Protein AF-A0A7Z9LHA3-F1 (afdb_monomer_lite)

Secondary structure (DSSP, 8-state):
-EEEEEEEESHHHHHH--EEEEE--SSEEEEEEEEEEEEEEEEEEEETTTEEEEEEEEEEEEEEEEEEEEESSSSEEEEEEEEEEEEEEEEEEETTEEEEEEEEEEEEEEEEEEEEE-TTSEEEEEEEEEEEEEEEEEEEEEEEES---HHHHHHHHHHHHT-----EEEEEEEEEE-

Foldseek 3Di:
DWKWWKDAFWVQCPFFRWIWDWDDDPFKIKIKTWGKGKDKDWDWDQDPVPGIDIDMWMKIKIKIKTKMWGDDPDWKTKIKIWMKMKIWGAQDDDPRWTKTKIKIWIKIKIAIWTKDADPQFKIKIWGQKIWIDTPDMDMDIGTDDDDDDPVVVVVSVVVRVPDDTIMGGTMMIIIGHD

Radius of gyration: 19.77 Å; chains: 1; bounding box: 50×30×54 Å

Sequence (178 aa):
MRLGMKTGTHLMYSTSTPFVLEIPGEVLTFGLTYGSGKYSYSYTDYNSSTGYSTKTQSINFSTTEVTGRFYIGNSFNIPFGYANYNISYPDWVYSGVTYDIDYSITQLNYGIGNEWTYDWGGFFGIDWYQGGSIQSDKATVKLKSGTETSTTLAKATETPADIKAFAGILLITFGFGF

Structure (mmCIF, N/CA/C/O backbone):
data_AF-A0A7Z9LHA3-F1
#
_entry.id   AF-A0A7Z9LHA3-F1
#
loop_
_atom_site.group_PDB
_atom_site.id
_atom_site.type_symbol
_atom_site.label_atom_id
_atom_site.label_alt_id
_atom_site.label_comp_id
_atom_site.label_asym_id
_atom_site.label_entity_id
_atom_site.label_seq_id
_atom_site.pdbx_PDB_ins_code
_atom_site.Cartn_x
_atom_site.Cartn_y
_atom_site.Cartn_z
_atom_site.occupancy
_atom_site.B_iso_or_equiv
_atom_site.auth_seq_id
_atom_site.auth_comp_id
_atom_site.auth_asym_id
_atom_site.auth_atom_id
_atom_site.pdbx_PDB_model_num
ATOM 1 N N . MET A 1 1 ? 21.821 4.705 -10.069 1.00 90.12 1 MET A N 1
ATOM 2 C CA . MET A 1 1 ? 20.695 4.433 -9.131 1.00 90.12 1 MET A CA 1
ATOM 3 C C . MET A 1 1 ? 19.576 5.421 -9.432 1.00 90.12 1 MET A C 1
ATOM 5 O O . MET A 1 1 ? 19.883 6.481 -9.952 1.00 90.12 1 MET A O 1
ATOM 9 N N . ARG A 1 2 ? 18.306 5.115 -9.160 1.00 94.50 2 ARG A N 1
ATOM 10 C CA . ARG A 1 2 ? 17.166 6.013 -9.410 1.00 94.50 2 ARG A CA 1
ATOM 11 C C . ARG A 1 2 ? 16.349 6.231 -8.147 1.00 94.50 2 ARG A C 1
ATOM 13 O O . ARG A 1 2 ? 16.156 5.295 -7.378 1.00 94.50 2 ARG A O 1
ATOM 20 N N . LEU A 1 3 ? 15.870 7.454 -7.952 1.00 96.50 3 LEU A N 1
ATOM 21 C CA . LEU A 1 3 ? 14.962 7.819 -6.872 1.00 96.50 3 LEU A CA 1
ATOM 22 C C . LEU A 1 3 ? 13.726 8.500 -7.452 1.00 96.50 3 LEU A C 1
ATOM 24 O O . LEU A 1 3 ? 13.852 9.414 -8.265 1.00 96.50 3 LEU A O 1
ATOM 28 N N . GLY A 1 4 ? 12.544 8.093 -7.011 1.00 96.31 4 GLY A N 1
ATOM 29 C CA . GLY A 1 4 ? 11.283 8.659 -7.465 1.00 96.31 4 GLY A CA 1
ATOM 30 C C . GLY A 1 4 ? 10.177 8.582 -6.427 1.00 96.31 4 GLY A C 1
ATOM 31 O O . GLY A 1 4 ? 10.391 8.214 -5.272 1.00 96.31 4 GLY A O 1
ATOM 32 N N . MET A 1 5 ? 8.978 8.940 -6.864 1.00 96.62 5 MET A N 1
ATOM 33 C CA . MET A 1 5 ? 7.742 8.823 -6.098 1.00 96.62 5 MET A CA 1
ATOM 34 C C . MET A 1 5 ? 6.694 8.109 -6.940 1.00 96.62 5 MET A C 1
ATOM 36 O O . MET A 1 5 ? 6.589 8.375 -8.139 1.00 96.62 5 MET A O 1
ATOM 40 N N . LYS A 1 6 ? 5.916 7.230 -6.305 1.00 95.75 6 LYS A N 1
ATOM 41 C CA . LYS A 1 6 ? 4.816 6.485 -6.925 1.00 95.75 6 LYS A CA 1
ATOM 42 C C . LYS A 1 6 ? 3.474 6.951 -6.363 1.00 95.75 6 LYS A C 1
ATOM 44 O O . LYS A 1 6 ? 3.338 7.187 -5.166 1.00 95.75 6 LYS A O 1
ATOM 49 N N . THR A 1 7 ? 2.471 7.093 -7.220 1.00 95.75 7 THR A N 1
ATOM 50 C CA . THR A 1 7 ? 1.085 7.431 -6.849 1.00 95.75 7 THR A CA 1
ATOM 51 C C . THR A 1 7 ? 0.118 6.908 -7.913 1.00 95.75 7 THR A C 1
ATOM 53 O O . THR A 1 7 ? 0.562 6.435 -8.951 1.00 95.75 7 THR A O 1
ATOM 56 N N . GLY A 1 8 ? -1.193 6.956 -7.693 1.00 93.50 8 GLY A N 1
ATOM 57 C CA . GLY A 1 8 ? -2.184 6.544 -8.695 1.00 93.50 8 GLY A CA 1
ATOM 58 C C . GLY A 1 8 ? -3.462 5.987 -8.090 1.00 93.50 8 GLY A C 1
ATOM 59 O O . GLY A 1 8 ? -3.667 6.074 -6.882 1.00 93.50 8 GLY A O 1
ATOM 60 N N . THR A 1 9 ? -4.325 5.382 -8.907 1.00 95.44 9 THR A N 1
ATOM 61 C CA . THR A 1 9 ? -5.580 4.772 -8.433 1.00 95.44 9 THR A CA 1
ATOM 62 C C . THR A 1 9 ? -5.322 3.371 -7.881 1.00 95.44 9 THR A C 1
ATOM 64 O O . THR A 1 9 ? -5.711 2.373 -8.472 1.00 95.44 9 THR A O 1
ATOM 67 N N . HIS A 1 10 ? -4.647 3.304 -6.736 1.00 95.31 10 HIS A N 1
ATOM 68 C CA . HIS A 1 10 ? -4.379 2.094 -5.957 1.00 95.31 10 HIS A CA 1
ATOM 69 C C . HIS A 1 10 ? -4.314 2.502 -4.483 1.00 95.31 10 HIS A C 1
ATOM 71 O O . HIS A 1 10 ? -3.396 3.238 -4.128 1.00 95.31 10 HIS A O 1
ATOM 77 N N . LEU A 1 11 ? -5.235 2.036 -3.626 1.00 94.69 11 LEU A N 1
ATOM 78 C CA . LEU A 1 11 ? -5.446 2.598 -2.275 1.00 94.69 11 LEU A CA 1
ATOM 79 C C . LEU A 1 11 ? -4.140 2.816 -1.493 1.00 94.69 11 LEU A C 1
ATOM 81 O O . LEU A 1 11 ? -3.872 3.915 -1.009 1.00 94.69 11 LEU A O 1
ATOM 85 N N . MET A 1 12 ? -3.294 1.786 -1.429 1.00 96.50 12 MET A N 1
ATOM 86 C CA . MET A 1 12 ? -2.040 1.870 -0.679 1.00 96.50 12 MET A CA 1
ATOM 87 C C . MET A 1 12 ? -1.107 2.954 -1.224 1.00 96.50 12 MET A C 1
ATOM 89 O O . MET A 1 12 ? -0.574 3.742 -0.451 1.00 96.50 12 MET A O 1
ATOM 93 N N . TYR A 1 13 ? -0.960 3.062 -2.545 1.00 96.12 13 TYR A N 1
ATOM 94 C CA . TYR A 1 13 ? -0.054 4.034 -3.151 1.00 96.12 13 TYR A CA 1
ATOM 95 C C . TYR A 1 13 ? -0.662 5.431 -3.246 1.00 96.12 13 TYR A C 1
ATOM 97 O O . TYR A 1 13 ? 0.077 6.403 -3.139 1.00 96.12 13 TYR A O 1
ATOM 105 N N . SER A 1 14 ? -1.985 5.558 -3.403 1.00 95.56 14 SER A N 1
ATOM 106 C CA . SER A 1 14 ? -2.661 6.859 -3.367 1.00 95.56 14 SER A CA 1
ATOM 107 C C . SER A 1 14 ? -2.528 7.514 -2.004 1.00 95.56 14 SER A C 1
ATOM 109 O O . SER A 1 14 ? -2.390 8.730 -1.917 1.00 95.56 14 SER A O 1
ATOM 111 N N . THR A 1 15 ? -2.588 6.715 -0.936 1.00 95.69 15 THR A N 1
ATOM 112 C CA . THR A 1 15 ? -2.576 7.242 0.426 1.00 95.69 15 THR A CA 1
ATOM 113 C C . THR A 1 15 ? -1.163 7.377 0.966 1.00 95.69 15 THR A C 1
ATOM 115 O O . THR A 1 15 ? -0.872 8.384 1.602 1.00 95.69 15 THR A O 1
ATOM 118 N N . SER A 1 16 ? -0.277 6.404 0.722 1.00 95.94 16 SER A N 1
ATOM 119 C CA . SER A 1 16 ? 1.098 6.457 1.229 1.00 95.94 16 SER A CA 1
ATOM 120 C C . SER A 1 16 ? 2.075 7.201 0.317 1.00 95.94 16 SER A C 1
ATOM 122 O O . SER A 1 16 ? 3.199 7.432 0.753 1.00 95.94 16 SER A O 1
ATOM 124 N N . THR A 1 17 ? 1.692 7.489 -0.938 1.00 94.44 17 THR A N 1
ATOM 125 C CA . THR A 1 17 ? 2.506 8.157 -1.980 1.00 94.44 17 THR A CA 1
ATOM 126 C C . THR A 1 17 ? 3.997 7.814 -1.883 1.00 94.44 17 THR A C 1
ATOM 128 O O . THR A 1 17 ? 4.813 8.693 -1.585 1.00 94.44 17 THR A O 1
ATOM 131 N N . PRO A 1 18 ? 4.354 6.521 -1.981 1.00 96.75 18 PRO A N 1
ATOM 132 C CA . PRO A 1 18 ? 5.638 6.049 -1.489 1.00 96.75 18 PRO A CA 1
ATOM 133 C C . PRO A 1 18 ? 6.810 6.531 -2.345 1.00 96.75 18 PRO A C 1
ATOM 135 O O . PRO A 1 18 ? 6.689 6.742 -3.555 1.00 96.75 18 PRO A O 1
ATOM 138 N N . PHE A 1 19 ? 7.970 6.641 -1.705 1.00 97.38 19 PHE A N 1
ATOM 139 C CA . PHE A 1 19 ? 9.244 6.805 -2.389 1.00 97.38 19 PHE A CA 1
ATOM 140 C C . PHE A 1 19 ? 9.651 5.497 -3.051 1.00 97.38 19 PHE A C 1
ATOM 142 O O . PHE A 1 19 ? 9.380 4.413 -2.535 1.00 97.38 19 PHE A O 1
ATOM 149 N N . VAL A 1 20 ? 10.341 5.621 -4.175 1.00 96.44 20 VAL A N 1
ATOM 150 C CA . VAL A 1 20 ? 10.845 4.514 -4.977 1.00 96.44 20 VAL A CA 1
ATOM 151 C C . VAL A 1 20 ? 12.350 4.663 -5.100 1.00 96.44 20 VAL A C 1
ATOM 153 O O . VAL A 1 20 ? 12.832 5.710 -5.525 1.00 96.44 20 VAL A O 1
ATOM 156 N N . LEU A 1 21 ? 13.083 3.619 -4.741 1.00 96.56 21 LEU A N 1
ATOM 157 C CA . LEU A 1 21 ? 14.515 3.487 -4.966 1.00 96.56 21 LEU A CA 1
ATOM 158 C C . LEU A 1 21 ? 14.738 2.326 -5.927 1.00 96.56 21 LEU A C 1
ATOM 160 O O . LEU A 1 21 ? 14.415 1.196 -5.586 1.00 96.56 21 LEU A O 1
ATOM 164 N N . GLU A 1 22 ? 15.316 2.581 -7.093 1.00 95.00 22 GLU A N 1
ATOM 165 C CA . GLU A 1 22 ? 15.472 1.578 -8.146 1.00 95.00 22 GLU A CA 1
ATOM 166 C C . GLU A 1 22 ? 16.916 1.483 -8.648 1.00 95.00 22 GLU A C 1
ATOM 168 O O . GLU A 1 22 ? 17.656 2.467 -8.757 1.00 95.00 22 GLU A O 1
ATOM 173 N N . ILE A 1 23 ? 17.323 0.267 -8.990 1.00 94.69 23 ILE A N 1
ATOM 174 C CA . ILE A 1 23 ? 18.556 -0.045 -9.700 1.00 94.69 23 ILE A CA 1
ATOM 175 C C . ILE A 1 23 ? 18.135 -0.480 -11.104 1.00 94.69 23 ILE A C 1
ATOM 177 O O . ILE A 1 23 ? 17.644 -1.601 -11.269 1.00 94.69 23 ILE A O 1
ATOM 181 N N . PRO A 1 24 ? 18.269 0.408 -12.103 1.00 91.88 24 PRO A N 1
ATOM 182 C CA . PRO A 1 24 ? 17.857 0.086 -13.455 1.00 91.88 24 PRO A CA 1
ATOM 183 C C . PRO A 1 24 ? 18.826 -0.898 -14.106 1.00 91.88 24 PRO A C 1
ATOM 185 O O . PRO A 1 24 ? 20.043 -0.785 -13.944 1.00 91.88 24 PRO A O 1
ATOM 188 N N . GLY A 1 25 ? 18.276 -1.821 -14.883 1.00 88.75 25 GLY A N 1
ATOM 189 C CA . GLY A 1 25 ? 19.014 -2.686 -15.795 1.00 88.75 25 GLY A CA 1
ATOM 190 C C . GLY A 1 25 ? 18.391 -2.644 -17.187 1.00 88.75 25 GLY A C 1
ATOM 191 O O . GLY A 1 25 ? 17.305 -2.105 -17.373 1.00 88.75 25 GLY A O 1
ATOM 192 N N . GLU A 1 26 ? 19.079 -3.216 -18.173 1.00 85.38 26 GLU A N 1
ATOM 193 C CA . GLU A 1 26 ? 18.619 -3.211 -19.570 1.00 85.38 26 GLU A CA 1
ATOM 194 C C . GLU A 1 26 ? 17.316 -4.005 -19.762 1.00 85.38 26 GLU A C 1
ATOM 196 O O . GLU A 1 26 ? 16.411 -3.572 -20.466 1.00 85.38 26 GLU A O 1
ATOM 201 N N . VAL A 1 27 ? 17.212 -5.160 -19.101 1.00 92.69 27 VAL A N 1
ATOM 202 C CA . VAL A 1 27 ? 16.062 -6.077 -19.210 1.00 92.69 27 VAL A CA 1
ATOM 203 C C . VAL A 1 27 ? 15.220 -6.093 -17.936 1.00 92.69 27 VAL A C 1
ATOM 205 O O . VAL A 1 27 ? 14.041 -6.448 -17.956 1.00 92.69 27 VAL A O 1
ATOM 208 N N . LEU A 1 28 ? 15.823 -5.730 -16.807 1.00 94.06 28 LEU A N 1
ATOM 209 C CA . LEU A 1 28 ? 15.228 -5.897 -15.495 1.00 94.06 28 LEU A CA 1
ATOM 210 C C . LEU A 1 28 ? 15.678 -4.776 -14.567 1.00 94.06 28 LEU A C 1
ATOM 212 O O . LEU A 1 28 ? 16.873 -4.594 -14.343 1.00 94.06 28 LEU A O 1
ATOM 216 N N . THR A 1 29 ? 14.707 -4.069 -14.008 1.00 95.25 29 THR A N 1
ATOM 217 C CA . THR A 1 29 ? 14.902 -3.112 -12.918 1.00 95.25 29 THR A CA 1
ATOM 218 C C . THR A 1 29 ? 14.424 -3.756 -11.629 1.00 95.25 29 THR A C 1
ATOM 220 O O . THR A 1 29 ? 13.401 -4.440 -11.628 1.00 95.25 29 THR A O 1
ATOM 223 N N . PHE A 1 30 ? 15.137 -3.517 -10.533 1.00 96.38 30 PHE A N 1
ATOM 224 C CA . PHE A 1 30 ? 14.691 -3.874 -9.187 1.00 96.38 30 PHE A CA 1
ATOM 225 C C . PHE A 1 30 ? 14.678 -2.650 -8.294 1.00 96.38 30 PHE A C 1
ATOM 227 O O . PHE A 1 30 ? 15.487 -1.741 -8.476 1.00 96.38 30 PHE A O 1
ATOM 234 N N . GLY A 1 31 ? 13.810 -2.649 -7.294 1.00 96.00 31 GLY A N 1
ATOM 235 C CA . GLY A 1 31 ? 13.718 -1.537 -6.378 1.00 96.00 31 GLY A CA 1
ATOM 236 C C . GLY A 1 31 ? 13.070 -1.856 -5.048 1.00 96.00 31 GLY A C 1
ATOM 237 O O . GLY A 1 31 ? 12.654 -2.977 -4.752 1.00 96.00 31 GLY A O 1
ATOM 238 N N . LEU A 1 32 ? 13.018 -0.813 -4.236 1.00 97.50 32 LEU A N 1
ATOM 239 C CA . LEU A 1 32 ? 12.310 -0.751 -2.979 1.00 97.50 32 LEU A CA 1
ATOM 240 C C . LEU A 1 32 ? 11.338 0.423 -3.054 1.00 97.50 32 LEU A C 1
ATOM 242 O O . LEU A 1 32 ? 11.737 1.557 -3.317 1.00 97.50 32 LEU A O 1
ATOM 246 N N . THR A 1 33 ? 10.071 0.149 -2.788 1.00 97.19 33 THR A N 1
ATOM 247 C CA . THR A 1 33 ? 9.030 1.157 -2.624 1.00 97.19 33 THR A CA 1
ATOM 248 C C . THR A 1 33 ? 8.667 1.239 -1.147 1.00 97.19 33 THR A C 1
ATOM 250 O O . THR A 1 33 ? 8.337 0.224 -0.534 1.00 97.19 33 THR A O 1
ATOM 253 N N . TYR A 1 34 ? 8.745 2.429 -0.554 1.00 97.75 34 TYR A N 1
ATOM 254 C CA . TYR A 1 34 ? 8.462 2.636 0.866 1.00 97.75 34 TYR A CA 1
ATOM 255 C C . TYR A 1 34 ? 7.747 3.962 1.122 1.00 97.75 34 TYR A C 1
ATOM 257 O O . TYR A 1 34 ? 8.143 5.009 0.611 1.00 97.75 34 TYR A O 1
ATOM 265 N N . GLY A 1 35 ? 6.712 3.943 1.955 1.00 97.69 35 GLY A N 1
ATOM 266 C CA . GLY A 1 35 ? 6.025 5.162 2.365 1.00 97.69 35 GLY A CA 1
ATOM 267 C C . GLY A 1 35 ? 4.948 4.926 3.406 1.00 97.69 35 GLY A C 1
ATOM 268 O O . GLY A 1 35 ? 4.534 3.798 3.667 1.00 97.69 35 GLY A O 1
ATOM 269 N N . SER A 1 36 ? 4.464 6.014 3.988 1.00 97.81 36 SER A N 1
ATOM 270 C CA . SER A 1 36 ? 3.335 6.000 4.908 1.00 97.81 36 SER A CA 1
ATOM 271 C C . SER A 1 36 ? 2.427 7.194 4.659 1.00 97.81 36 SER A C 1
A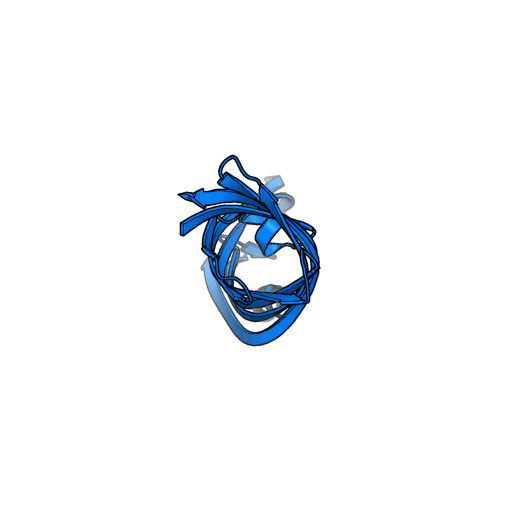TOM 273 O O . SER A 1 36 ? 2.843 8.215 4.116 1.00 97.81 36 SER A O 1
ATOM 275 N N . GLY A 1 37 ? 1.163 7.049 5.030 1.00 97.38 37 GLY A N 1
ATOM 276 C CA . GLY A 1 37 ? 0.150 8.071 4.827 1.00 97.38 37 GLY A CA 1
ATOM 277 C C . GLY A 1 37 ? -1.018 7.917 5.782 1.00 97.38 37 GLY A C 1
ATOM 278 O O . GLY A 1 37 ? -1.111 6.947 6.535 1.00 97.38 37 GLY A O 1
ATOM 279 N N . LYS A 1 38 ? -1.918 8.896 5.757 1.00 97.06 38 LYS A N 1
ATOM 280 C CA . LYS A 1 38 ? -3.089 8.941 6.631 1.00 97.06 38 LYS A CA 1
ATOM 281 C C . LYS A 1 38 ? -4.310 9.401 5.852 1.00 97.06 38 LYS A C 1
ATOM 283 O O . LYS A 1 38 ? -4.243 10.389 5.128 1.00 97.06 38 LYS A O 1
ATOM 288 N N . TYR A 1 39 ? -5.427 8.721 6.065 1.00 94.75 39 TYR A N 1
ATOM 289 C CA . TYR A 1 39 ? -6.746 9.145 5.617 1.00 94.75 39 TYR A CA 1
ATOM 290 C C . TYR A 1 39 ? -7.615 9.443 6.837 1.00 94.75 39 TYR A C 1
ATOM 292 O O . TYR A 1 39 ? -7.701 8.621 7.746 1.00 94.75 39 TYR A O 1
ATOM 300 N N . SER A 1 40 ? -8.260 10.606 6.869 1.00 95.44 40 SER A N 1
ATOM 301 C CA . SER A 1 40 ? -9.156 10.987 7.960 1.00 95.44 40 SER A CA 1
ATOM 302 C C . SER A 1 40 ? -10.532 11.330 7.405 1.00 95.44 40 SER A C 1
ATOM 304 O O . SER A 1 40 ? -10.633 12.066 6.426 1.00 95.44 40 SER A O 1
ATOM 306 N N . TYR A 1 41 ? -11.586 10.828 8.045 1.00 93.19 41 TYR A N 1
ATOM 307 C CA . TYR A 1 41 ? -12.971 11.147 7.704 1.00 93.19 41 TYR A CA 1
ATOM 308 C C . TYR A 1 41 ? -13.759 11.527 8.956 1.00 93.19 41 TYR A C 1
ATOM 310 O O . TYR A 1 41 ? -13.465 11.067 10.063 1.00 93.19 41 TYR A O 1
ATOM 318 N N . SER A 1 42 ? -14.763 12.382 8.781 1.00 94.12 42 SER A N 1
ATOM 319 C CA . SER A 1 42 ? -15.659 12.783 9.862 1.00 94.12 42 SER A CA 1
ATOM 320 C C . SER A 1 42 ? -16.940 11.958 9.842 1.00 94.12 42 SER A C 1
ATOM 322 O O . SER A 1 42 ? -17.456 11.630 8.776 1.00 94.12 42 SER A O 1
ATOM 324 N N . TYR A 1 43 ? -17.461 11.640 11.022 1.00 87.88 43 TYR A N 1
ATOM 325 C CA . TYR A 1 43 ? -18.738 10.955 11.198 1.00 87.88 43 TYR A CA 1
ATOM 326 C C . TYR A 1 43 ? -19.527 11.591 12.341 1.00 87.88 43 TYR A C 1
ATOM 328 O O . TYR A 1 43 ? -18.959 12.236 13.226 1.00 87.88 43 TYR A O 1
ATOM 336 N N . THR A 1 44 ? -20.848 11.440 12.310 1.00 87.88 44 THR A N 1
ATOM 337 C CA . THR A 1 44 ? -21.719 11.906 13.389 1.00 87.88 44 THR A CA 1
ATOM 338 C C . THR A 1 44 ? -21.975 10.759 14.352 1.00 87.88 44 THR A C 1
ATOM 340 O O . THR A 1 44 ? -22.421 9.692 13.939 1.00 87.88 44 THR A O 1
ATOM 343 N N . ASP A 1 45 ? -21.707 11.000 15.628 1.00 81.31 45 ASP A N 1
ATOM 344 C CA . ASP A 1 45 ? -21.976 10.070 16.716 1.00 81.31 45 ASP A CA 1
ATOM 345 C C . ASP A 1 45 ? -23.102 10.611 17.600 1.00 81.31 45 ASP A C 1
ATOM 347 O O . ASP A 1 45 ? -23.156 11.816 17.875 1.00 81.31 45 ASP A O 1
ATOM 351 N N . TYR A 1 46 ? -24.006 9.733 18.028 1.00 79.50 46 TYR A N 1
ATOM 352 C CA . TYR A 1 46 ? -25.119 10.089 18.902 1.00 79.50 46 TYR A CA 1
ATOM 353 C C . TYR A 1 46 ? -24.887 9.534 20.299 1.00 79.50 46 TYR A C 1
ATOM 355 O O . TYR A 1 46 ? -24.755 8.328 20.494 1.00 79.50 46 TYR A O 1
ATOM 363 N N . ASN A 1 47 ? -24.930 10.422 21.286 1.00 74.12 47 ASN A N 1
ATOM 364 C CA . ASN A 1 47 ? -24.905 10.056 22.689 1.00 74.12 47 ASN A CA 1
ATOM 365 C C . ASN A 1 47 ? -26.175 10.575 23.376 1.00 74.12 47 ASN A C 1
ATOM 367 O O . ASN A 1 47 ? -26.527 11.746 23.246 1.00 74.12 47 ASN A O 1
ATOM 371 N N . SER A 1 48 ? -26.848 9.722 24.149 1.00 75.25 48 SER A N 1
ATOM 372 C CA . SER A 1 48 ? -28.091 10.079 24.846 1.00 75.25 48 SER A CA 1
ATOM 373 C C . SER A 1 48 ? -27.937 11.233 25.847 1.00 75.25 48 SER A C 1
ATOM 375 O O . SER A 1 48 ? -28.916 11.908 26.148 1.00 75.25 48 SER A O 1
ATOM 377 N N . SER A 1 49 ? -26.730 11.463 26.373 1.00 77.06 49 SER A N 1
ATOM 378 C CA . SER A 1 49 ? -26.438 12.492 27.379 1.00 77.06 49 SER A CA 1
ATOM 379 C C . SER A 1 49 ? -25.957 13.818 26.789 1.00 77.06 49 SER A C 1
ATOM 381 O O . SER A 1 49 ? -26.150 14.855 27.417 1.00 77.06 49 SER A O 1
ATOM 383 N N . THR A 1 50 ? -25.323 13.811 25.614 1.00 77.62 50 THR A N 1
ATOM 384 C CA . THR A 1 50 ? -24.712 15.015 25.011 1.00 77.62 50 THR A CA 1
ATOM 385 C C . THR A 1 50 ? -25.245 15.359 23.617 1.00 77.62 50 THR A C 1
ATOM 387 O O . THR A 1 50 ? -24.886 16.401 23.073 1.00 77.62 50 THR A O 1
ATOM 390 N N . GLY A 1 51 ? -26.135 14.538 23.054 1.00 84.62 51 GLY A N 1
ATOM 391 C CA . GLY A 1 51 ? -26.709 14.725 21.724 1.00 84.62 51 GLY A CA 1
ATOM 392 C C . GLY A 1 51 ? -25.781 14.267 20.596 1.00 84.62 51 GLY A C 1
ATOM 393 O O . GLY A 1 51 ? -24.908 13.418 20.783 1.00 84.62 51 GLY A O 1
ATOM 394 N N . TYR A 1 52 ? -25.998 14.809 19.396 1.00 85.75 52 TYR A N 1
ATOM 395 C CA . TYR A 1 52 ? -25.155 14.527 18.234 1.00 85.75 52 TYR A CA 1
ATOM 396 C C . TYR A 1 52 ? -23.839 15.300 18.315 1.00 85.75 52 TYR A C 1
ATOM 398 O O . TYR A 1 52 ? -23.826 16.499 18.591 1.00 85.75 52 TYR A O 1
ATOM 406 N N . SER A 1 53 ? -22.732 14.631 18.011 1.00 86.00 53 SER A N 1
ATOM 407 C CA . SER A 1 53 ? -21.415 15.256 17.925 1.00 86.00 53 SER A CA 1
ATOM 408 C C . SER A 1 53 ? -20.659 14.779 16.691 1.00 86.00 53 SER A C 1
ATOM 410 O O . SER A 1 53 ? -20.740 13.613 16.308 1.00 86.00 53 SER A O 1
ATOM 412 N N . THR A 1 54 ? -19.915 15.684 16.058 1.00 90.75 54 THR A N 1
ATOM 413 C CA . THR A 1 54 ? -19.026 15.330 14.948 1.00 90.75 54 THR A CA 1
ATOM 414 C C . THR A 1 54 ? -17.711 14.804 15.509 1.00 90.75 54 THR A C 1
ATOM 416 O O . THR A 1 54 ? -17.043 15.476 16.298 1.00 90.75 54 THR A O 1
ATOM 419 N N . LYS A 1 55 ? -17.341 13.596 15.097 1.00 89.19 55 LYS A N 1
ATOM 420 C CA . LYS A 1 55 ? -16.084 12.922 15.424 1.00 89.19 55 LYS A CA 1
ATOM 421 C C . LYS A 1 55 ? -15.242 12.763 14.164 1.00 89.19 55 LYS A C 1
ATOM 423 O O . LYS A 1 55 ? -15.752 12.866 13.050 1.00 89.19 55 LYS A O 1
ATOM 428 N N . THR A 1 56 ? -13.957 12.489 14.350 1.00 93.56 56 THR A N 1
ATOM 429 C CA . THR A 1 56 ? -13.016 12.221 13.258 1.00 93.56 56 THR A CA 1
ATOM 430 C C . THR A 1 56 ? -12.350 10.879 13.502 1.00 93.56 56 THR A C 1
ATOM 432 O O . THR A 1 56 ? -11.761 10.677 14.559 1.00 93.56 56 THR A O 1
ATOM 435 N N . GLN A 1 57 ? -12.411 9.989 12.515 1.00 94.25 57 GLN A N 1
ATOM 436 C CA . GLN A 1 57 ? -11.626 8.760 12.475 1.00 94.25 57 GLN A CA 1
ATOM 437 C C . GLN A 1 57 ? -10.410 8.990 11.583 1.00 94.25 57 GLN A C 1
ATOM 439 O O . GLN A 1 57 ? -10.533 9.553 10.496 1.00 94.25 57 GLN A O 1
ATOM 444 N N . SER A 1 58 ? -9.239 8.541 12.028 1.00 96.19 58 SER A N 1
ATOM 445 C CA . SER A 1 58 ? -8.037 8.488 11.192 1.00 96.19 58 SER A CA 1
ATOM 446 C C . SER A 1 58 ? -7.640 7.045 10.931 1.00 96.19 58 SER A C 1
ATOM 448 O O . SER A 1 58 ? -7.765 6.203 11.813 1.00 96.19 58 SER A O 1
ATOM 450 N N . ILE A 1 59 ? -7.159 6.772 9.726 1.00 96.88 59 ILE A N 1
ATOM 451 C CA . ILE A 1 59 ? -6.646 5.479 9.293 1.00 96.88 59 ILE A CA 1
ATOM 452 C C . ILE A 1 59 ? -5.231 5.716 8.779 1.00 96.88 59 ILE A C 1
ATOM 454 O O . ILE A 1 59 ? -5.018 6.573 7.917 1.00 96.88 59 ILE A O 1
ATOM 458 N N . ASN A 1 60 ? -4.269 4.980 9.318 1.00 97.94 60 ASN A N 1
ATOM 459 C CA . ASN A 1 60 ? -2.871 5.066 8.920 1.00 97.94 60 ASN A CA 1
ATOM 460 C C . ASN A 1 60 ? -2.543 3.925 7.963 1.00 97.94 60 ASN A C 1
ATOM 462 O O . ASN A 1 60 ? -2.952 2.792 8.192 1.00 97.94 60 ASN A O 1
ATOM 466 N N . PHE A 1 61 ? -1.770 4.228 6.929 1.00 98.19 61 PHE A N 1
ATOM 467 C CA . PHE A 1 61 ? -1.348 3.287 5.902 1.00 98.19 61 PHE A CA 1
ATOM 468 C C . PHE A 1 61 ? 0.173 3.280 5.838 1.00 98.19 61 PHE A C 1
ATOM 470 O O . PHE A 1 61 ? 0.798 4.343 5.862 1.00 98.19 61 PHE A O 1
ATOM 477 N N . SER A 1 62 ? 0.777 2.105 5.713 1.00 98.12 62 SER A N 1
ATOM 478 C CA . SER A 1 62 ? 2.183 1.968 5.352 1.00 98.12 62 SER A CA 1
ATOM 479 C C . SER A 1 62 ? 2.361 0.964 4.226 1.00 98.12 62 SER A C 1
ATOM 481 O O . SER A 1 62 ? 1.653 -0.039 4.134 1.00 98.12 62 SER A O 1
ATOM 483 N N . THR A 1 63 ? 3.319 1.273 3.366 1.00 98.25 63 THR A N 1
ATOM 484 C CA . THR A 1 63 ? 3.688 0.501 2.192 1.00 98.25 63 THR A CA 1
ATOM 485 C C . THR A 1 63 ? 5.171 0.205 2.273 1.00 98.25 63 THR A C 1
ATOM 487 O O . THR A 1 63 ? 5.971 1.134 2.363 1.00 98.25 63 THR A O 1
ATOM 490 N N . THR A 1 64 ? 5.524 -1.071 2.181 1.00 98.19 64 THR A N 1
ATOM 491 C CA . THR A 1 64 ? 6.886 -1.534 1.921 1.00 98.19 64 THR A CA 1
ATOM 492 C C . THR A 1 64 ? 6.813 -2.590 0.838 1.00 98.19 64 THR A C 1
ATOM 494 O O . THR A 1 64 ? 6.054 -3.543 0.964 1.00 98.19 64 THR A O 1
ATOM 49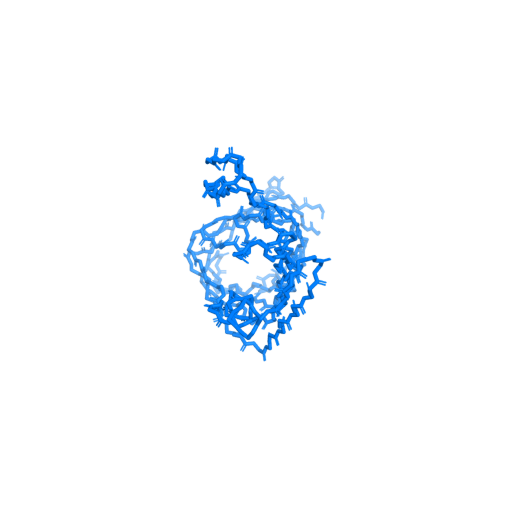7 N N . GLU A 1 65 ? 7.597 -2.468 -0.218 1.00 98.12 65 GLU A N 1
ATOM 498 C CA . GLU A 1 65 ? 7.537 -3.412 -1.324 1.00 98.12 65 GLU A CA 1
ATOM 499 C C . GLU A 1 65 ? 8.888 -3.542 -2.002 1.00 98.12 65 GLU A C 1
ATOM 501 O O . GLU A 1 65 ? 9.512 -2.545 -2.358 1.00 98.12 65 GLU A O 1
ATOM 506 N N . VAL A 1 66 ? 9.314 -4.782 -2.223 1.00 97.88 66 VAL A N 1
ATOM 507 C CA . VAL A 1 66 ? 10.394 -5.066 -3.168 1.00 97.88 66 VAL A CA 1
ATOM 508 C C . VAL A 1 66 ? 9.768 -5.124 -4.552 1.00 97.88 66 VAL A C 1
ATOM 510 O O . VAL A 1 66 ? 8.919 -5.980 -4.802 1.00 97.88 66 VAL A O 1
ATOM 513 N N . THR A 1 67 ? 10.163 -4.208 -5.428 1.00 96.12 67 THR A N 1
ATOM 514 C CA . THR A 1 67 ? 9.614 -4.067 -6.776 1.00 96.12 67 THR A CA 1
ATOM 515 C C . THR A 1 67 ? 10.580 -4.591 -7.826 1.00 96.12 67 THR A C 1
ATOM 517 O O . THR A 1 67 ? 11.799 -4.591 -7.653 1.00 96.12 67 THR A O 1
ATOM 520 N N . GLY A 1 68 ? 10.022 -5.029 -8.944 1.00 96.19 68 GLY A N 1
ATOM 521 C CA . GLY A 1 68 ? 10.742 -5.391 -10.146 1.00 96.19 68 GLY A CA 1
ATOM 522 C C . GLY A 1 68 ? 9.971 -4.953 -11.384 1.00 96.19 68 GLY A C 1
ATOM 523 O O . GLY A 1 68 ? 8.746 -4.824 -11.365 1.00 96.19 68 GLY A O 1
ATOM 524 N N . ARG A 1 69 ? 10.690 -4.713 -12.475 1.00 96.38 69 ARG A N 1
ATOM 525 C CA . ARG A 1 69 ? 10.100 -4.378 -13.771 1.00 96.38 69 ARG A CA 1
ATOM 526 C C . ARG A 1 69 ? 10.876 -5.089 -14.867 1.00 96.38 69 ARG A C 1
ATOM 528 O O . ARG A 1 69 ? 12.061 -4.826 -15.049 1.00 96.38 69 ARG A O 1
ATOM 535 N N . PHE A 1 70 ? 10.210 -6.002 -15.568 1.00 97.00 70 PHE A N 1
ATOM 536 C CA . PHE A 1 70 ? 10.787 -6.751 -16.684 1.00 97.00 70 PHE A CA 1
ATOM 537 C C . PHE A 1 70 ? 10.395 -6.110 -18.015 1.00 97.00 70 PHE A C 1
ATOM 539 O O . PHE A 1 70 ? 9.205 -6.010 -18.314 1.00 97.00 70 PHE A O 1
ATOM 546 N N . TYR A 1 71 ? 11.369 -5.678 -18.812 1.00 96.31 71 TYR A N 1
ATOM 547 C CA . TYR A 1 71 ? 11.128 -4.939 -20.052 1.00 96.31 71 TYR A CA 1
ATOM 548 C C . TYR A 1 71 ? 11.015 -5.888 -21.241 1.00 96.31 71 TYR A C 1
ATOM 550 O O . TYR A 1 71 ? 11.858 -6.756 -21.461 1.00 96.31 71 TYR A O 1
ATOM 558 N N . ILE A 1 72 ? 9.959 -5.698 -22.031 1.00 93.06 72 ILE A N 1
ATOM 559 C CA . ILE A 1 72 ? 9.716 -6.424 -23.275 1.00 93.06 72 ILE A CA 1
ATOM 560 C C . ILE A 1 72 ? 9.767 -5.387 -24.399 1.00 93.06 72 ILE A C 1
ATOM 562 O O . ILE A 1 72 ? 8.760 -4.780 -24.765 1.00 93.06 72 ILE A O 1
ATOM 566 N N . GLY A 1 73 ? 10.972 -5.153 -24.919 1.00 85.12 73 GLY A N 1
ATOM 567 C CA . GLY A 1 73 ? 11.252 -4.094 -25.890 1.00 85.12 73 GLY A CA 1
ATOM 568 C C . GLY A 1 73 ? 11.611 -2.762 -25.224 1.00 85.12 73 GLY A C 1
ATOM 569 O O . GLY A 1 73 ? 12.162 -2.746 -24.131 1.00 85.12 73 GLY A O 1
ATOM 570 N N . ASN A 1 74 ? 11.323 -1.642 -25.897 1.00 82.00 74 ASN A N 1
ATOM 571 C CA . ASN A 1 74 ? 11.865 -0.333 -25.503 1.00 82.00 74 ASN A CA 1
ATOM 572 C C . ASN A 1 74 ? 11.283 0.230 -24.199 1.00 82.00 74 ASN A C 1
ATOM 574 O O . ASN A 1 74 ? 12.034 0.661 -23.336 1.00 82.00 74 ASN A O 1
ATOM 578 N N . SER A 1 75 ? 9.954 0.293 -24.073 1.00 91.25 75 SER A N 1
ATOM 579 C CA . SER A 1 75 ? 9.306 0.918 -22.908 1.00 91.25 75 SER A CA 1
ATOM 580 C C . SER A 1 75 ? 8.273 0.028 -22.240 1.00 91.25 75 SER A C 1
ATOM 582 O O . SER A 1 75 ? 8.063 0.158 -21.037 1.00 91.25 75 SER A O 1
ATOM 584 N N . PHE A 1 76 ? 7.620 -0.859 -22.998 1.00 96.19 76 PHE A N 1
ATOM 585 C CA . PHE A 1 76 ? 6.626 -1.780 -22.458 1.00 96.19 76 PHE A CA 1
ATOM 586 C C . PHE A 1 76 ? 7.280 -2.791 -21.522 1.00 96.19 76 PHE A C 1
ATOM 588 O O . PHE A 1 76 ? 8.379 -3.286 -21.778 1.00 96.19 76 PHE A O 1
ATOM 595 N N . ASN A 1 77 ? 6.605 -3.087 -20.422 1.00 96.56 77 ASN A N 1
ATOM 596 C CA . ASN A 1 77 ? 7.167 -3.905 -19.370 1.00 96.56 77 ASN A CA 1
ATOM 597 C C . ASN A 1 77 ? 6.082 -4.531 -18.479 1.00 96.56 77 ASN A C 1
ATOM 599 O O . ASN A 1 77 ? 4.909 -4.144 -18.494 1.00 96.56 77 ASN A O 1
ATOM 603 N N . ILE A 1 78 ? 6.519 -5.499 -17.681 1.00 97.75 78 ILE A N 1
ATOM 604 C CA . ILE A 1 78 ? 5.735 -6.195 -16.669 1.00 97.75 78 ILE A CA 1
ATOM 605 C C . ILE A 1 78 ? 6.264 -5.763 -15.293 1.00 97.75 78 ILE A C 1
ATOM 607 O O . ILE A 1 78 ? 7.323 -6.253 -14.880 1.00 97.75 78 ILE A O 1
ATOM 611 N N . PRO A 1 79 ? 5.593 -4.833 -14.585 1.00 96.94 79 PRO A N 1
ATOM 612 C CA . PRO A 1 79 ? 5.889 -4.556 -13.187 1.00 96.94 79 PRO A CA 1
ATOM 613 C C . PRO A 1 79 ? 5.416 -5.717 -12.310 1.00 96.94 79 PRO A C 1
ATOM 615 O O . PRO A 1 79 ? 4.358 -6.303 -12.548 1.00 96.94 79 PRO A O 1
ATOM 618 N N . PHE A 1 80 ? 6.185 -6.030 -11.277 1.00 97.50 80 PHE A N 1
ATOM 619 C CA . PHE A 1 80 ? 5.835 -7.001 -10.250 1.00 97.50 80 PHE A CA 1
ATOM 620 C C . PHE A 1 80 ? 6.444 -6.605 -8.905 1.00 97.50 80 PHE A C 1
ATOM 622 O O . PHE A 1 80 ? 7.374 -5.805 -8.843 1.00 97.50 80 PHE A O 1
ATOM 629 N N . GLY A 1 81 ? 5.936 -7.164 -7.814 1.00 97.38 81 GLY A N 1
ATOM 630 C CA . GLY A 1 81 ? 6.478 -6.861 -6.499 1.00 97.38 81 GLY A CA 1
ATOM 631 C C . GLY A 1 81 ? 5.984 -7.779 -5.399 1.00 97.38 81 GLY A C 1
ATOM 632 O O . GLY A 1 81 ? 4.964 -8.452 -5.528 1.00 97.38 81 GLY A O 1
ATOM 633 N N . TYR A 1 82 ? 6.735 -7.805 -4.307 1.00 98.12 82 TYR A N 1
ATOM 634 C CA . TYR A 1 82 ? 6.345 -8.448 -3.061 1.00 98.12 82 TYR A CA 1
ATOM 635 C C . TYR A 1 82 ? 6.116 -7.355 -2.025 1.00 98.12 82 TYR A C 1
ATOM 637 O O . TYR A 1 82 ? 7.070 -6.760 -1.515 1.00 98.12 82 TYR A O 1
ATOM 645 N N . ALA A 1 83 ? 4.846 -7.053 -1.771 1.00 97.94 83 ALA A N 1
ATOM 646 C CA . ALA A 1 83 ? 4.432 -5.934 -0.945 1.00 97.94 83 ALA A CA 1
ATOM 647 C C . ALA A 1 83 ? 3.961 -6.397 0.428 1.00 97.94 83 ALA A C 1
ATOM 649 O O . ALA A 1 83 ? 3.212 -7.364 0.547 1.00 97.94 83 ALA A O 1
ATOM 650 N N . ASN A 1 84 ? 4.357 -5.653 1.453 1.00 98.19 84 ASN A N 1
ATOM 651 C CA . ASN A 1 84 ? 3.764 -5.662 2.774 1.00 98.19 84 ASN A CA 1
ATOM 652 C C . ASN A 1 84 ? 3.071 -4.314 3.003 1.00 98.19 84 ASN A C 1
ATOM 654 O O . ASN A 1 84 ? 3.699 -3.250 2.977 1.00 98.19 84 ASN A O 1
ATOM 658 N N . TYR A 1 85 ? 1.767 -4.377 3.223 1.00 98.12 85 TYR A N 1
ATOM 659 C CA . TYR A 1 85 ? 0.928 -3.231 3.517 1.00 98.12 85 TYR A CA 1
ATOM 660 C C . TYR A 1 85 ? 0.406 -3.341 4.936 1.00 98.12 85 TYR A C 1
ATOM 662 O O . TYR A 1 85 ? -0.068 -4.403 5.339 1.00 98.12 85 TYR A O 1
ATOM 670 N N . ASN A 1 86 ? 0.448 -2.240 5.681 1.00 97.75 86 ASN A N 1
ATOM 671 C CA . ASN A 1 86 ? -0.168 -2.177 7.000 1.00 97.75 86 ASN A CA 1
ATOM 672 C C . ASN A 1 86 ? -1.207 -1.067 7.034 1.00 97.75 86 ASN A C 1
ATOM 674 O O . ASN A 1 86 ? -0.984 0.026 6.512 1.00 97.75 86 ASN A O 1
ATOM 678 N N . ILE A 1 87 ? -2.335 -1.362 7.665 1.00 97.69 87 ILE A N 1
ATOM 679 C CA . ILE A 1 87 ? -3.448 -0.449 7.874 1.00 97.69 87 ILE A CA 1
ATOM 680 C C . ILE A 1 87 ? -3.765 -0.464 9.361 1.00 97.69 87 ILE A C 1
ATOM 682 O O . ILE A 1 87 ? -3.984 -1.523 9.940 1.00 97.69 87 ILE A O 1
ATOM 686 N N . SER A 1 88 ? -3.785 0.709 9.978 1.00 97.44 88 SER A N 1
ATOM 687 C CA . SER A 1 88 ? -4.102 0.863 11.394 1.00 97.44 88 SER A CA 1
ATOM 688 C C . SER A 1 88 ? -5.280 1.812 11.554 1.00 97.44 88 SER A C 1
ATOM 690 O O . SER A 1 88 ? -5.261 2.929 11.028 1.00 97.44 88 SER A O 1
ATOM 692 N N . TYR A 1 89 ? -6.295 1.363 12.282 1.00 96.62 89 TYR A N 1
ATOM 693 C CA . TYR A 1 89 ? -7.457 2.134 12.708 1.00 96.62 89 TYR A CA 1
ATOM 694 C C . TYR A 1 89 ? -7.301 2.412 14.210 1.00 96.62 89 TYR A C 1
ATOM 696 O O . TYR A 1 89 ? -7.843 1.668 15.034 1.00 96.62 89 TYR A O 1
ATOM 704 N N . PRO A 1 90 ? -6.520 3.436 14.594 1.00 96.81 90 PRO A N 1
ATOM 705 C CA . PRO A 1 90 ? -6.417 3.835 15.989 1.00 96.81 90 PRO A CA 1
ATOM 706 C C . PRO A 1 90 ? -7.754 4.387 16.478 1.00 96.81 90 PRO A C 1
ATOM 708 O O . PRO A 1 90 ? -8.435 5.102 15.738 1.00 96.81 90 PRO A O 1
ATOM 711 N N . ASP A 1 91 ? -8.096 4.109 17.732 1.00 95.56 91 ASP A N 1
ATOM 712 C CA . ASP A 1 91 ? -9.291 4.662 18.380 1.00 95.56 91 ASP A CA 1
ATOM 713 C C . ASP A 1 91 ? -10.591 4.421 17.587 1.00 95.56 91 ASP A C 1
ATOM 715 O O . ASP A 1 91 ? -11.474 5.278 17.553 1.00 95.56 91 ASP A O 1
ATOM 719 N N . TRP A 1 92 ? -10.718 3.267 16.930 1.00 94.69 92 TRP A N 1
ATOM 720 C CA . TRP A 1 92 ? -11.925 2.899 16.199 1.00 94.69 92 TRP A CA 1
ATOM 721 C C . TRP A 1 92 ? -13.084 2.662 17.167 1.00 94.69 92 TRP A C 1
ATOM 723 O O . TRP A 1 92 ? -13.000 1.814 18.056 1.00 94.69 92 TRP A O 1
ATOM 733 N N . VAL A 1 93 ? -14.172 3.417 17.002 1.00 91.69 93 VAL A N 1
ATOM 734 C CA . VAL A 1 93 ? -15.319 3.395 17.919 1.00 91.69 93 VAL A CA 1
ATOM 735 C C . VAL A 1 93 ? -16.515 2.699 17.286 1.00 91.69 93 VAL A C 1
ATOM 737 O O . VAL A 1 93 ? -16.944 3.050 16.187 1.00 91.69 93 VAL A O 1
ATOM 740 N N . TYR A 1 94 ? -17.126 1.780 18.033 1.00 90.25 94 TYR A N 1
ATOM 741 C CA . TYR A 1 94 ? -18.428 1.214 17.701 1.00 90.25 94 TYR A CA 1
ATOM 742 C C . TYR A 1 94 ? -19.276 1.017 18.954 1.00 90.25 94 TYR A C 1
ATOM 744 O O . TYR A 1 94 ? -18.865 0.356 19.906 1.00 90.25 94 TYR A O 1
ATOM 752 N N . SER A 1 95 ? -20.480 1.596 18.950 1.00 89.31 95 SER A N 1
ATOM 753 C CA . SER A 1 95 ? -21.437 1.504 20.061 1.00 89.31 95 SER A CA 1
ATOM 754 C C . SER A 1 95 ? -20.840 1.886 21.431 1.00 89.31 95 SER A C 1
ATOM 756 O O . SER A 1 95 ? -21.141 1.257 22.444 1.00 89.31 95 SER A O 1
ATOM 758 N N . GLY A 1 96 ? -19.978 2.909 21.464 1.00 88.12 96 GLY A N 1
ATOM 759 C CA . GLY A 1 96 ? -19.338 3.403 22.691 1.00 88.12 96 GLY A CA 1
ATOM 760 C C . GLY A 1 96 ? -18.141 2.583 23.190 1.00 88.12 96 GLY A C 1
ATOM 761 O O . GLY A 1 96 ? -17.611 2.887 24.257 1.00 88.12 96 GLY A O 1
ATOM 762 N N . VAL A 1 97 ? -17.704 1.568 22.439 1.00 93.56 97 VAL A N 1
ATOM 763 C CA . VAL A 1 97 ? -16.494 0.781 22.718 1.00 93.56 97 VAL A CA 1
ATOM 764 C C . VAL A 1 97 ? -15.401 1.176 21.734 1.00 93.56 97 VAL A C 1
ATOM 766 O O . VAL A 1 97 ? -15.670 1.305 20.538 1.00 93.56 97 VAL A O 1
ATOM 769 N N . THR A 1 98 ? -14.182 1.355 22.233 1.00 95.50 98 THR A N 1
ATOM 770 C CA . THR A 1 98 ? -13.029 1.792 21.443 1.00 95.50 98 THR A CA 1
ATOM 771 C C . THR A 1 98 ? -12.020 0.663 21.295 1.00 95.50 98 THR A C 1
ATOM 773 O O . THR A 1 98 ? -11.609 0.051 22.285 1.00 95.50 98 THR A O 1
ATOM 776 N N . TYR A 1 99 ? -11.568 0.446 20.065 1.00 97.12 99 TYR A N 1
ATOM 777 C CA . TYR A 1 99 ? -10.575 -0.547 19.683 1.00 97.12 99 TYR A CA 1
ATOM 778 C C . TYR A 1 99 ? -9.402 0.100 18.952 1.00 97.12 99 TYR A C 1
ATOM 780 O O . TYR A 1 99 ? -9.585 1.041 18.186 1.00 97.12 99 TYR A O 1
ATOM 788 N N . ASP A 1 100 ? -8.207 -0.451 19.131 1.00 97.75 100 ASP A N 1
ATOM 789 C CA . ASP A 1 100 ? -7.129 -0.287 18.158 1.00 97.75 100 ASP A CA 1
ATOM 790 C C . ASP A 1 100 ? -7.137 -1.528 17.250 1.00 97.75 100 ASP A C 1
ATOM 792 O O . ASP A 1 100 ? -7.042 -2.665 17.732 1.00 97.75 100 ASP A O 1
ATOM 796 N N . ILE A 1 101 ? -7.310 -1.313 15.943 1.00 97.50 101 ILE A N 1
ATOM 797 C CA . ILE A 1 101 ? -7.364 -2.383 14.939 1.00 97.50 101 ILE A CA 1
ATOM 798 C C . ILE A 1 101 ? -6.169 -2.231 14.005 1.00 97.50 101 ILE A C 1
ATOM 800 O O . ILE A 1 101 ? -6.037 -1.217 13.324 1.00 97.50 101 ILE A O 1
ATOM 804 N N . ASP A 1 102 ? -5.337 -3.262 13.929 1.00 97.56 102 ASP A N 1
ATOM 805 C CA . ASP A 1 102 ? -4.202 -3.331 13.016 1.00 97.56 102 ASP A CA 1
ATOM 806 C C . ASP A 1 102 ? -4.402 -4.474 12.022 1.00 97.56 102 ASP A C 1
ATOM 808 O O . ASP A 1 102 ? -4.723 -5.603 12.401 1.00 97.56 102 ASP A O 1
ATOM 812 N N . TYR A 1 103 ? -4.170 -4.194 10.747 1.00 97.62 103 TYR A N 1
ATOM 813 C CA . TYR A 1 103 ? -4.209 -5.163 9.664 1.00 97.62 103 TYR A CA 1
ATOM 814 C C . TYR A 1 103 ? -2.904 -5.112 8.877 1.00 97.62 103 TYR A C 1
ATOM 816 O O . TYR A 1 103 ? -2.487 -4.048 8.426 1.00 97.62 103 TYR A O 1
ATOM 824 N N . SER A 1 104 ? -2.259 -6.261 8.709 1.00 97.44 104 SER A N 1
ATOM 825 C CA . SER A 1 104 ? -1.085 -6.426 7.857 1.00 97.44 104 SER A CA 1
ATOM 826 C C . SER A 1 104 ? -1.421 -7.412 6.755 1.00 97.44 104 SER A C 1
ATOM 828 O O . SER A 1 104 ? -1.961 -8.480 7.033 1.00 97.44 104 SER A O 1
ATOM 830 N N . ILE A 1 105 ? -1.091 -7.072 5.517 1.00 97.56 105 ILE A N 1
ATOM 831 C CA . ILE A 1 105 ? -1.277 -7.943 4.364 1.00 97.56 105 ILE A CA 1
ATOM 832 C C . ILE A 1 105 ? 0.001 -7.990 3.551 1.00 97.56 105 ILE A C 1
ATOM 834 O O . ILE A 1 105 ? 0.618 -6.970 3.243 1.00 97.56 105 ILE A O 1
ATOM 838 N N . THR A 1 106 ? 0.392 -9.203 3.200 1.00 98.19 106 THR A N 1
ATOM 839 C CA . THR A 1 106 ? 1.481 -9.468 2.278 1.00 98.19 106 THR A CA 1
ATOM 840 C C . THR A 1 106 ? 0.889 -9.966 0.971 1.00 98.19 106 THR A C 1
ATOM 842 O O . THR A 1 106 ? 0.159 -10.960 0.958 1.00 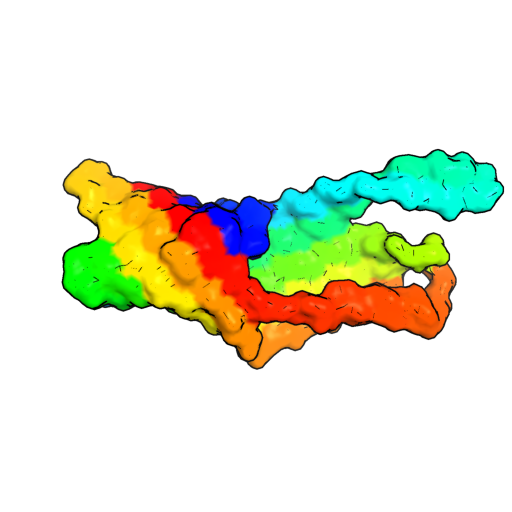98.19 106 THR A O 1
ATOM 845 N N . GLN A 1 107 ? 1.180 -9.284 -0.134 1.00 97.56 107 GLN A N 1
ATOM 846 C CA . GLN A 1 107 ? 0.661 -9.644 -1.449 1.00 97.56 107 GLN A CA 1
ATOM 847 C C . GLN A 1 107 ? 1.730 -9.602 -2.535 1.00 97.56 107 GLN A C 1
ATOM 849 O O . GLN A 1 107 ? 2.677 -8.819 -2.481 1.00 97.56 107 GLN A O 1
ATOM 854 N N . LEU A 1 108 ? 1.534 -10.442 -3.547 1.00 98.12 108 LEU A N 1
ATOM 855 C CA . LEU A 1 108 ? 2.250 -10.347 -4.809 1.00 98.12 108 LEU A CA 1
ATOM 856 C C . LEU A 1 108 ? 1.530 -9.355 -5.711 1.00 98.12 108 LEU A C 1
ATOM 858 O O . LEU A 1 108 ? 0.359 -9.556 -6.018 1.00 98.12 108 LEU A O 1
ATOM 862 N N . ASN A 1 109 ? 2.245 -8.329 -6.147 1.00 97.38 109 ASN A N 1
ATOM 863 C CA . ASN A 1 109 ? 1.803 -7.367 -7.141 1.00 97.38 109 ASN A CA 1
ATOM 864 C C . ASN A 1 109 ? 2.307 -7.769 -8.521 1.00 97.38 109 ASN A C 1
ATOM 866 O O . ASN A 1 109 ? 3.433 -8.245 -8.662 1.00 97.38 109 ASN A O 1
ATOM 870 N N . TYR A 1 110 ? 1.493 -7.550 -9.545 1.00 97.25 110 TYR A N 1
ATOM 871 C CA . TYR A 1 110 ? 1.882 -7.744 -10.940 1.00 97.25 110 TYR A CA 1
ATOM 872 C C . TYR A 1 110 ? 0.981 -6.930 -11.855 1.00 97.25 110 TYR A C 1
ATOM 874 O O . TYR A 1 110 ? -0.184 -6.678 -11.547 1.00 97.25 110 TYR A O 1
ATOM 882 N N . GLY A 1 111 ? 1.504 -6.513 -12.997 1.00 97.25 111 GLY A N 1
ATOM 883 C CA . GLY A 1 111 ? 0.776 -5.610 -13.866 1.00 97.25 111 GLY A CA 1
ATOM 884 C C . GLY A 1 111 ? 1.328 -5.522 -15.272 1.00 97.25 111 GLY A C 1
ATOM 885 O O . GLY A 1 111 ? 2.127 -6.348 -15.710 1.00 97.25 111 GLY A O 1
ATOM 886 N N . ILE A 1 112 ? 0.889 -4.480 -15.964 1.00 97.44 112 ILE A N 1
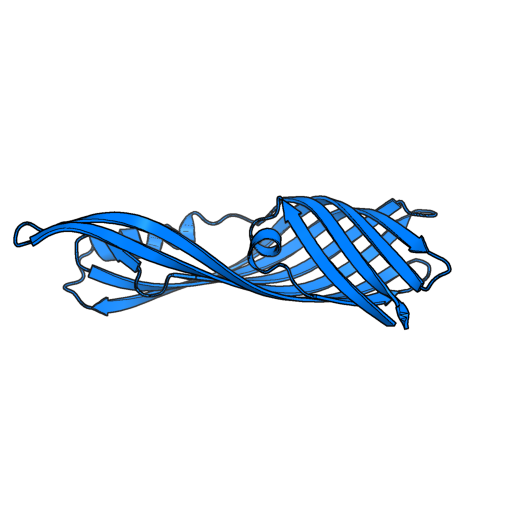ATOM 887 C CA . ILE A 1 112 ? 1.397 -4.081 -17.273 1.00 97.44 112 ILE A CA 1
ATOM 888 C C . ILE A 1 112 ? 1.662 -2.583 -17.256 1.00 97.44 112 ILE A C 1
ATOM 890 O O . ILE A 1 112 ? 0.864 -1.806 -16.723 1.00 97.44 112 ILE A O 1
ATOM 894 N N . GLY A 1 113 ? 2.773 -2.170 -17.848 1.00 97.19 113 GLY A N 1
ATOM 895 C CA . GLY A 1 113 ? 3.165 -0.774 -17.822 1.00 97.19 113 GLY A CA 1
ATOM 896 C C . GLY A 1 113 ? 4.110 -0.380 -18.936 1.00 97.19 113 GLY A C 1
ATOM 897 O O . GLY A 1 113 ? 4.547 -1.188 -19.757 1.00 97.19 113 GLY A O 1
ATOM 898 N N . ASN A 1 114 ? 4.423 0.904 -18.938 1.00 96.94 114 ASN A N 1
ATOM 899 C CA . ASN A 1 114 ? 5.464 1.502 -19.740 1.00 96.94 114 ASN A CA 1
ATOM 900 C C . ASN A 1 114 ? 6.380 2.321 -18.839 1.00 96.94 114 ASN A C 1
ATOM 902 O O . ASN A 1 114 ? 5.926 2.925 -17.874 1.00 96.94 114 ASN A O 1
ATOM 906 N N . GLU A 1 115 ? 7.664 2.359 -19.156 1.00 95.88 115 GLU A N 1
ATOM 907 C CA . GLU A 1 115 ? 8.604 3.258 -18.504 1.00 95.88 115 GLU A CA 1
ATOM 908 C C . GLU A 1 115 ? 9.556 3.836 -19.541 1.00 95.88 115 GLU A C 1
ATOM 910 O O . GLU A 1 115 ? 10.007 3.148 -20.456 1.00 95.88 115 GLU A O 1
ATOM 915 N N . TRP A 1 116 ? 9.836 5.122 -19.391 1.00 93.88 116 TRP A N 1
ATOM 916 C CA . TRP A 1 116 ? 10.761 5.867 -20.220 1.00 93.88 116 TRP A CA 1
ATOM 917 C C . TRP A 1 116 ? 11.837 6.465 -19.335 1.00 93.88 116 TRP A C 1
ATOM 919 O O . TRP A 1 116 ? 11.553 7.011 -18.270 1.00 93.88 116 TRP A O 1
ATOM 929 N N . THR A 1 117 ? 13.077 6.375 -19.797 1.00 91.06 117 THR A N 1
ATOM 930 C CA . THR A 1 117 ? 14.208 7.099 -19.219 1.00 91.06 117 THR A CA 1
ATOM 931 C C . THR A 1 117 ? 14.615 8.178 -20.208 1.00 91.06 117 THR A C 1
ATOM 933 O O . THR A 1 117 ? 14.723 7.907 -21.401 1.00 91.06 117 THR A O 1
ATOM 936 N N . TYR A 1 118 ? 14.803 9.394 -19.719 1.00 91.06 118 TYR A N 1
ATOM 937 C CA . TYR A 1 118 ? 15.182 10.548 -20.517 1.00 91.06 118 TYR A CA 1
ATOM 938 C C . TYR A 1 118 ? 16.676 10.839 -20.376 1.00 91.06 118 TYR A C 1
ATOM 940 O O . TYR A 1 118 ? 17.259 10.625 -19.312 1.00 91.06 118 TYR A O 1
ATOM 948 N N . ASP A 1 119 ? 17.269 11.418 -21.419 1.00 88.62 119 ASP A N 1
ATOM 949 C CA . ASP A 1 119 ? 18.708 11.718 -21.487 1.00 88.62 119 ASP A CA 1
ATOM 950 C C . ASP A 1 119 ? 19.195 12.667 -20.379 1.00 88.62 119 ASP A C 1
ATOM 952 O O . ASP A 1 119 ? 20.352 12.617 -19.973 1.00 88.62 119 ASP A O 1
ATOM 956 N N . TRP A 1 120 ? 18.307 13.511 -19.843 1.00 90.19 120 TRP A N 1
ATOM 957 C CA . TRP A 1 120 ? 18.597 14.405 -18.714 1.00 90.19 120 TRP A CA 1
ATOM 958 C C . TRP A 1 120 ? 18.559 13.702 -17.343 1.00 90.19 120 TRP A C 1
ATOM 960 O O . TRP A 1 120 ? 18.632 14.361 -16.309 1.00 90.19 120 TRP A O 1
ATOM 970 N N . GLY A 1 121 ? 18.435 12.372 -17.321 1.00 88.69 121 GLY A N 1
ATOM 971 C CA . GLY A 1 121 ? 18.468 11.542 -16.116 1.00 88.69 121 GLY A CA 1
ATOM 972 C C . GLY A 1 121 ? 17.098 11.270 -15.496 1.00 88.69 121 GLY A C 1
ATOM 973 O O . GLY A 1 121 ? 17.009 10.497 -14.549 1.00 88.69 121 GLY A O 1
ATOM 974 N N . GLY A 1 122 ? 16.018 11.856 -16.007 1.00 94.38 122 GLY A N 1
ATOM 975 C CA . GLY A 1 122 ? 14.667 11.570 -15.529 1.00 94.38 122 GLY A CA 1
ATOM 976 C C . GLY A 1 122 ? 14.162 10.196 -15.915 1.00 94.38 122 GLY A C 1
ATOM 977 O O . GLY A 1 122 ? 14.539 9.659 -16.954 1.00 94.38 122 GLY A O 1
ATOM 978 N N . PHE A 1 123 ? 13.218 9.672 -15.146 1.00 94.69 123 PHE A N 1
ATOM 979 C CA . PHE A 1 123 ? 12.403 8.549 -15.584 1.00 94.69 123 PHE A CA 1
ATOM 980 C C . PHE A 1 123 ? 10.933 8.764 -15.245 1.00 94.69 123 PHE A C 1
ATOM 982 O O . PHE A 1 123 ? 10.579 9.420 -14.262 1.00 94.69 123 PHE A O 1
ATOM 989 N N . PHE A 1 124 ? 10.082 8.214 -16.099 1.00 96.00 124 PHE A N 1
ATOM 990 C CA . PHE A 1 124 ? 8.639 8.280 -15.978 1.00 96.00 124 PHE A CA 1
ATOM 991 C C . PHE A 1 124 ? 8.052 6.910 -16.289 1.00 96.00 124 PHE A C 1
ATOM 993 O O . PHE A 1 124 ? 8.276 6.368 -17.369 1.00 96.00 124 PHE A O 1
ATOM 1000 N N . GLY A 1 125 ? 7.322 6.351 -15.335 1.00 95.69 125 GLY A N 1
ATOM 1001 C CA . GLY A 1 125 ? 6.639 5.073 -15.439 1.00 95.69 125 GLY A CA 1
ATOM 1002 C C . GLY A 1 125 ? 5.131 5.251 -15.335 1.00 95.69 125 GLY A C 1
ATOM 1003 O O . GLY A 1 125 ? 4.652 6.022 -14.504 1.00 95.69 125 GLY A O 1
ATOM 1004 N N . ILE A 1 126 ? 4.392 4.512 -16.157 1.00 97.38 126 ILE A N 1
ATOM 1005 C CA . ILE A 1 126 ? 2.951 4.315 -16.029 1.00 97.38 126 ILE A CA 1
ATOM 1006 C C . ILE A 1 126 ? 2.685 2.813 -15.940 1.00 97.38 126 ILE A C 1
ATOM 1008 O O . ILE A 1 126 ? 2.902 2.096 -16.914 1.00 97.38 126 ILE A O 1
ATOM 1012 N N . ASP A 1 127 ? 2.151 2.343 -14.816 1.00 97.06 127 ASP A N 1
ATOM 1013 C CA . ASP A 1 127 ? 1.532 1.022 -14.718 1.00 97.06 127 ASP A CA 1
ATOM 1014 C C . ASP A 1 127 ? 0.038 1.191 -15.011 1.00 97.06 127 ASP A C 1
ATOM 1016 O O . ASP A 1 127 ? -0.718 1.761 -14.219 1.00 97.06 127 ASP A O 1
ATOM 1020 N N . TRP A 1 128 ? -0.398 0.733 -16.183 1.00 97.19 128 TRP A N 1
ATOM 1021 C CA . TRP A 1 128 ? -1.788 0.870 -16.628 1.00 97.19 128 TRP A CA 1
ATOM 1022 C C . TRP A 1 128 ? -2.740 0.097 -15.731 1.00 97.19 128 TRP A C 1
ATOM 1024 O O . TRP A 1 128 ? -3.828 0.572 -15.406 1.00 97.19 128 TRP A O 1
ATOM 1034 N N . TYR A 1 129 ? -2.295 -1.083 -15.318 1.00 96.75 129 TYR A N 1
ATOM 1035 C CA . TYR A 1 129 ? -2.988 -1.953 -14.393 1.00 96.75 129 TYR A CA 1
ATOM 1036 C C . TYR A 1 129 ? -1.966 -2.640 -13.501 1.00 96.75 129 TYR A C 1
ATOM 1038 O O . TYR A 1 129 ? -0.955 -3.142 -13.995 1.00 96.75 129 TYR A O 1
ATOM 1046 N N . GLN A 1 130 ? -2.266 -2.705 -12.209 1.00 96.31 130 GLN A N 1
ATOM 1047 C CA . GLN A 1 130 ? -1.534 -3.504 -11.241 1.00 96.31 130 GLN A CA 1
ATOM 1048 C C . GLN A 1 130 ? -2.538 -4.275 -10.382 1.00 96.31 130 GLN A C 1
ATOM 1050 O O . GLN A 1 130 ? -3.322 -3.680 -9.648 1.00 96.31 130 GLN A O 1
ATOM 1055 N N . GLY A 1 131 ? -2.526 -5.597 -10.496 1.00 96.25 131 GLY A N 1
ATOM 1056 C CA . GLY A 1 131 ? -3.289 -6.504 -9.648 1.00 96.25 131 GLY A CA 1
ATOM 1057 C C . GLY A 1 131 ? -2.474 -6.992 -8.454 1.00 96.25 131 GLY A C 1
ATOM 1058 O O . GLY A 1 131 ? -1.258 -6.801 -8.397 1.00 96.25 131 GLY A O 1
ATOM 1059 N N . GLY A 1 132 ? -3.164 -7.660 -7.531 1.00 95.81 132 GLY A N 1
ATOM 1060 C CA . GLY A 1 132 ? -2.578 -8.247 -6.335 1.00 95.81 132 GLY A CA 1
ATOM 1061 C C . GLY A 1 132 ? -3.108 -9.655 -6.067 1.00 95.81 132 GLY A C 1
ATOM 1062 O O . GLY A 1 132 ? -4.268 -9.954 -6.349 1.00 95.81 132 GLY A O 1
ATOM 1063 N N . SER A 1 133 ? -2.272 -10.515 -5.489 1.00 96.81 133 SER A N 1
ATOM 1064 C CA . SER A 1 133 ? -2.659 -11.816 -4.929 1.00 96.81 133 SER A CA 1
ATOM 1065 C C . SER A 1 133 ? -2.159 -11.940 -3.492 1.00 96.81 133 SER A C 1
ATOM 1067 O O . SER A 1 133 ? -0.948 -11.930 -3.254 1.00 96.81 133 SER A O 1
ATOM 1069 N N . ILE A 1 134 ? -3.086 -12.081 -2.540 1.00 97.00 134 ILE A N 1
ATOM 1070 C CA . ILE A 1 134 ? -2.773 -12.229 -1.110 1.00 97.00 134 ILE A CA 1
ATOM 1071 C C . ILE A 1 134 ? -1.933 -13.490 -0.903 1.00 97.00 134 ILE A C 1
ATOM 1073 O O . ILE A 1 134 ? -2.304 -14.566 -1.365 1.00 97.00 134 ILE A O 1
ATOM 1077 N N . GLN A 1 135 ? -0.807 -13.347 -0.210 1.00 97.38 135 GLN A N 1
ATOM 1078 C CA . GLN A 1 135 ? 0.025 -14.464 0.243 1.00 97.38 135 GLN A CA 1
ATOM 1079 C C . GLN A 1 135 ? -0.248 -14.784 1.710 1.00 97.38 135 GLN A C 1
ATOM 1081 O O . GLN A 1 135 ? -0.322 -15.947 2.098 1.00 97.38 135 GLN A O 1
ATOM 1086 N N . SER A 1 136 ? -0.408 -13.744 2.522 1.00 96.56 136 SER A N 1
ATOM 1087 C CA . SER A 1 136 ? -0.799 -13.857 3.920 1.00 96.56 136 SER A CA 1
ATOM 1088 C C . SER A 1 136 ? -1.391 -12.546 4.411 1.00 96.56 136 SER A C 1
ATOM 1090 O O . SER A 1 136 ? -1.062 -11.469 3.911 1.00 96.56 136 SER A O 1
ATOM 1092 N N . ASP A 1 137 ? -2.243 -12.634 5.418 1.00 96.56 137 ASP A N 1
ATOM 1093 C CA . ASP A 1 137 ? -2.784 -11.495 6.134 1.00 96.56 137 ASP A CA 1
ATOM 1094 C C . ASP A 1 137 ? -2.854 -11.781 7.637 1.00 96.56 137 ASP A C 1
ATOM 1096 O O . ASP A 1 137 ? -2.739 -12.916 8.112 1.00 96.56 137 ASP A O 1
ATOM 1100 N N . LYS A 1 138 ? -2.952 -10.711 8.420 1.00 95.69 138 LYS A N 1
ATOM 1101 C CA . LYS A 1 138 ? -3.119 -10.781 9.865 1.00 95.69 138 LYS A CA 1
ATOM 1102 C C . LYS A 1 138 ? -3.880 -9.564 10.355 1.00 95.69 138 LYS A C 1
ATOM 1104 O O . LYS A 1 138 ? -3.418 -8.437 10.200 1.00 95.69 138 LYS A O 1
ATOM 1109 N N . ALA A 1 139 ? -4.984 -9.817 11.045 1.00 96.31 139 ALA A N 1
ATOM 1110 C CA . ALA A 1 139 ? -5.710 -8.820 11.815 1.00 96.31 139 ALA A CA 1
ATOM 1111 C C . ALA A 1 139 ? -5.380 -8.943 13.309 1.00 96.31 139 ALA A C 1
ATOM 1113 O O . ALA A 1 139 ? -5.239 -10.044 13.843 1.00 96.31 139 ALA A O 1
ATOM 1114 N N . THR A 1 140 ? -5.261 -7.812 13.995 1.00 96.81 140 THR A N 1
ATOM 1115 C CA . THR A 1 140 ? -5.181 -7.729 15.455 1.00 96.81 140 THR A CA 1
ATOM 1116 C C . THR A 1 140 ? -6.183 -6.690 15.933 1.00 96.81 140 THR A C 1
ATOM 1118 O O . THR A 1 140 ? -6.143 -5.547 15.493 1.00 96.81 140 THR A O 1
ATOM 1121 N N . VAL A 1 141 ? -7.063 -7.087 16.847 1.00 97.56 141 VAL A N 1
ATOM 1122 C CA . VAL A 1 141 ? -8.052 -6.210 17.481 1.00 97.56 141 VAL A CA 1
ATOM 1123 C C . VAL A 1 141 ? -7.715 -6.133 18.963 1.00 97.56 141 VAL A C 1
ATOM 1125 O O . VAL A 1 141 ? -7.591 -7.166 19.623 1.00 97.56 141 VAL A O 1
ATOM 1128 N N . LYS A 1 142 ? -7.534 -4.922 19.489 1.00 97.56 142 LYS A N 1
ATOM 1129 C CA . LYS A 1 142 ? -7.248 -4.686 20.908 1.00 97.56 142 LYS A CA 1
ATOM 1130 C C . LYS A 1 142 ? -8.288 -3.747 21.489 1.00 97.56 142 LYS A C 1
ATOM 1132 O O . LYS A 1 142 ? -8.414 -2.614 21.034 1.00 97.56 142 LYS A O 1
ATOM 1137 N N . LEU A 1 143 ? -9.009 -4.210 22.508 1.00 97.56 143 LEU A N 1
ATOM 1138 C CA . LEU A 1 143 ? -9.882 -3.348 23.297 1.00 97.56 143 LEU A CA 1
ATOM 1139 C C . LEU A 1 143 ? -9.041 -2.258 23.967 1.00 97.56 143 LEU A C 1
ATOM 1141 O O . LEU A 1 143 ? -8.073 -2.556 24.668 1.00 97.56 143 LEU A O 1
ATOM 1145 N N . LYS A 1 144 ? -9.433 -1.003 23.765 1.00 97.00 144 LYS A N 1
ATOM 1146 C CA . LYS A 1 144 ? -8.775 0.167 24.347 1.00 97.00 144 LYS A CA 1
ATOM 1147 C C . LYS A 1 144 ? -9.585 0.757 25.494 1.00 97.00 144 LYS A C 1
ATOM 1149 O O . LYS A 1 144 ? -9.021 1.088 26.534 1.00 97.00 144 LYS A O 1
ATOM 1154 N N . SER A 1 145 ? -10.902 0.879 25.325 1.00 96.19 145 SER A N 1
ATOM 1155 C CA . SER A 1 145 ? -11.817 1.356 26.369 1.00 96.19 145 SER A CA 1
ATOM 1156 C C . SER A 1 145 ? -13.277 0.977 26.090 1.00 96.19 145 SER A C 1
ATOM 1158 O O . SER A 1 145 ? -13.636 0.600 24.976 1.00 96.19 145 SER A O 1
ATOM 1160 N N . GLY A 1 146 ? -14.125 1.085 27.118 1.00 93.50 146 GLY A N 1
ATOM 1161 C CA . GLY A 1 146 ? -15.539 0.701 27.068 1.00 93.50 146 GLY A CA 1
ATOM 1162 C C . GLY A 1 146 ? -15.794 -0.725 27.564 1.00 93.50 146 GLY A C 1
ATOM 1163 O O . GLY A 1 146 ? -14.894 -1.398 28.067 1.00 93.50 146 GLY A O 1
ATOM 1164 N N . THR A 1 147 ? -17.044 -1.177 27.454 1.00 95.62 147 THR A N 1
ATOM 1165 C CA . THR A 1 147 ? -17.456 -2.536 27.832 1.00 95.62 147 THR A CA 1
ATOM 1166 C C . THR A 1 147 ? -17.630 -3.379 26.579 1.00 95.62 147 THR A C 1
ATOM 1168 O O . THR A 1 147 ? -18.623 -3.244 25.869 1.00 95.62 147 THR A O 1
ATOM 1171 N N . GLU A 1 148 ? -16.658 -4.248 26.310 1.00 96.38 148 GLU A N 1
ATOM 1172 C CA . GLU A 1 148 ? -16.729 -5.181 25.190 1.00 96.38 148 GLU A CA 1
ATOM 1173 C C . GLU A 1 148 ? -17.910 -6.152 25.325 1.00 96.38 148 GLU A C 1
ATOM 1175 O O . GLU A 1 148 ? -18.183 -6.706 26.390 1.00 96.38 148 GLU A O 1
ATOM 1180 N N . THR A 1 149 ? -18.590 -6.378 24.204 1.00 95.31 149 THR A N 1
ATOM 1181 C CA . THR A 1 149 ? -19.624 -7.398 24.026 1.00 95.31 149 THR A CA 1
ATOM 1182 C C . THR A 1 149 ? -19.269 -8.278 22.829 1.00 95.31 149 THR A C 1
ATOM 1184 O O . THR A 1 149 ? -18.443 -7.905 21.993 1.00 95.31 149 THR A O 1
ATOM 1187 N N . SER A 1 150 ? -19.938 -9.424 22.683 1.00 95.62 150 SER A N 1
ATOM 1188 C CA . SER A 1 150 ? -19.780 -10.275 21.495 1.00 95.62 150 SER A CA 1
ATOM 1189 C C . SER A 1 150 ? -20.065 -9.520 20.189 1.00 95.62 150 SER A C 1
ATOM 1191 O O . SER A 1 150 ? -19.357 -9.718 19.206 1.00 95.62 150 SER A O 1
ATOM 1193 N N . THR A 1 151 ? -21.047 -8.613 20.184 1.00 94.94 151 THR A N 1
ATOM 1194 C CA . THR A 1 151 ? -21.406 -7.798 19.014 1.00 94.94 151 THR A CA 1
ATOM 1195 C C . THR A 1 151 ? -20.325 -6.776 18.662 1.00 94.94 151 THR A C 1
ATOM 1197 O O . THR A 1 151 ? -19.975 -6.633 17.490 1.00 94.94 151 THR A O 1
ATOM 1200 N N . THR A 1 152 ? -19.777 -6.061 19.651 1.00 95.12 152 THR A N 1
ATOM 1201 C CA . THR A 1 152 ? -18.762 -5.022 19.397 1.00 95.12 152 THR A CA 1
ATOM 1202 C C . THR A 1 152 ? -17.447 -5.637 18.935 1.00 95.12 152 THR A C 1
ATOM 1204 O O . THR A 1 152 ? -16.855 -5.148 17.974 1.00 95.12 152 THR A O 1
ATOM 1207 N N . LEU A 1 153 ? -17.043 -6.757 19.544 1.00 95.81 153 LEU A N 1
ATOM 1208 C CA . LEU A 1 153 ? -15.857 -7.502 19.132 1.00 95.81 153 LEU A CA 1
ATOM 1209 C C . LEU A 1 153 ? -16.018 -8.084 17.722 1.00 95.81 153 LEU A C 1
ATOM 1211 O O . LEU A 1 153 ? -15.097 -7.979 16.909 1.00 95.81 153 LEU A O 1
ATOM 1215 N N . ALA A 1 154 ? -17.186 -8.654 17.402 1.00 95.12 154 ALA A N 1
ATOM 1216 C CA . ALA A 1 154 ? -17.463 -9.174 16.065 1.00 95.12 154 ALA A CA 1
ATOM 1217 C C . ALA A 1 154 ? -17.340 -8.072 15.004 1.00 95.12 154 ALA A C 1
ATOM 1219 O O . ALA A 1 154 ? -16.684 -8.281 13.986 1.00 95.12 154 ALA A O 1
ATOM 1220 N N . LYS A 1 155 ? -17.881 -6.873 15.266 1.00 94.19 155 LYS A N 1
ATOM 1221 C CA . LYS A 1 155 ? -17.798 -5.756 14.315 1.00 94.19 155 LYS A CA 1
ATOM 1222 C C . LYS A 1 155 ? -16.378 -5.206 14.149 1.00 94.19 155 LYS A C 1
ATOM 1224 O O . LYS A 1 155 ? -15.959 -4.916 13.027 1.00 94.19 155 LYS A O 1
ATOM 1229 N N . ALA A 1 156 ? -15.621 -5.105 15.241 1.00 94.00 156 ALA A N 1
ATOM 1230 C CA . ALA A 1 156 ? -14.210 -4.726 15.184 1.00 94.00 156 ALA A CA 1
ATOM 1231 C C . ALA A 1 156 ? -13.382 -5.751 14.383 1.00 94.00 156 ALA A C 1
ATOM 1233 O O . ALA A 1 156 ? -12.499 -5.376 13.618 1.00 94.00 156 ALA A O 1
ATOM 1234 N N . THR A 1 157 ? -13.712 -7.040 14.505 1.00 94.25 157 THR A N 1
ATOM 1235 C CA . THR A 1 157 ? -13.042 -8.138 13.786 1.00 94.25 157 THR A CA 1
ATOM 1236 C C . THR A 1 157 ? -13.447 -8.228 12.310 1.00 94.25 157 THR A C 1
ATOM 1238 O O . THR A 1 157 ? -12.634 -8.625 11.480 1.00 94.25 157 THR A O 1
ATOM 1241 N N . GLU A 1 158 ? -14.671 -7.832 11.955 1.00 92.75 158 GLU A N 1
ATOM 1242 C CA . GLU A 1 158 ? -15.157 -7.805 10.566 1.00 92.75 158 GLU A CA 1
ATOM 1243 C C . GLU A 1 158 ? -14.464 -6.719 9.729 1.00 92.75 158 GLU A C 1
ATOM 1245 O O . GLU A 1 158 ? -14.122 -6.960 8.576 1.00 92.75 158 GLU A O 1
ATOM 1250 N N . THR A 1 159 ? -14.188 -5.551 10.324 1.00 85.50 159 THR A N 1
ATOM 1251 C CA . THR A 1 159 ? -13.539 -4.407 9.651 1.00 85.50 159 THR A CA 1
ATOM 1252 C C . THR A 1 159 ? -12.312 -4.802 8.803 1.00 85.50 159 THR A C 1
ATOM 1254 O O . THR A 1 159 ? -12.264 -4.428 7.630 1.00 85.50 159 THR A O 1
ATOM 1257 N N . PRO A 1 160 ? -11.326 -5.559 9.326 1.00 85.06 160 PRO A N 1
ATOM 1258 C CA . PRO A 1 160 ? -10.202 -6.037 8.521 1.00 85.06 160 PRO A CA 1
ATOM 1259 C C . PRO A 1 160 ? -10.532 -7.240 7.618 1.00 85.06 160 PRO A C 1
ATOM 1261 O O . PRO A 1 160 ? -9.871 -7.414 6.599 1.00 85.06 160 PRO A O 1
ATOM 1264 N N . ALA A 1 161 ? -11.530 -8.066 7.952 1.00 80.75 161 ALA A N 1
ATOM 1265 C CA . ALA A 1 161 ? -11.861 -9.291 7.209 1.00 80.75 161 ALA A CA 1
ATOM 1266 C C . ALA A 1 161 ? -12.409 -9.026 5.789 1.00 80.75 161 ALA A C 1
ATOM 1268 O O . ALA A 1 161 ? -12.308 -9.876 4.896 1.00 80.75 161 ALA A O 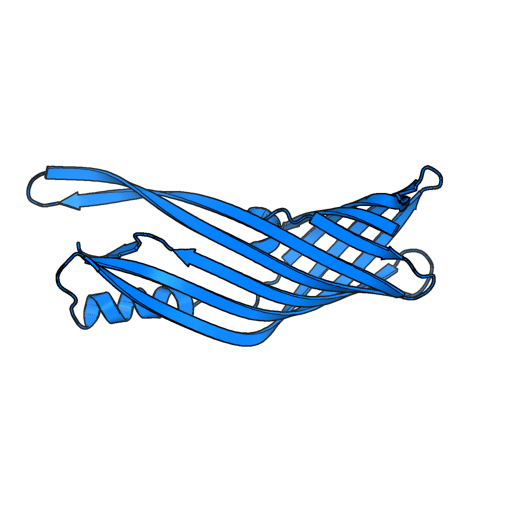1
ATOM 1269 N N . ASP A 1 162 ? -12.960 -7.835 5.559 1.00 84.62 162 ASP A N 1
ATOM 1270 C CA . ASP A 1 162 ? -13.467 -7.422 4.249 1.00 84.62 162 ASP A CA 1
ATOM 1271 C C . ASP A 1 162 ? -12.368 -6.958 3.284 1.00 84.62 162 ASP A C 1
ATOM 1273 O O . ASP A 1 162 ? -12.616 -6.819 2.081 1.00 84.62 162 ASP A O 1
ATOM 1277 N N . ILE A 1 163 ? -11.138 -6.763 3.768 1.00 89.44 163 ILE A N 1
ATOM 1278 C CA . ILE A 1 163 ? -10.031 -6.292 2.939 1.00 89.44 163 ILE A CA 1
ATOM 1279 C C . ILE A 1 163 ? -9.618 -7.396 1.957 1.00 89.44 163 ILE A C 1
ATOM 1281 O O . ILE A 1 163 ? -9.312 -8.526 2.329 1.00 89.44 163 ILE A O 1
ATOM 1285 N N . LYS A 1 164 ? -9.621 -7.057 0.665 1.00 92.38 164 LYS A N 1
ATOM 1286 C CA . LYS A 1 164 ? -9.152 -7.923 -0.427 1.00 92.38 164 LYS A CA 1
ATOM 1287 C C . LYS A 1 164 ? -7.768 -7.486 -0.897 1.00 92.38 164 LYS A C 1
ATOM 1289 O O . LYS A 1 164 ? -7.251 -6.464 -0.451 1.00 92.38 164 LYS A O 1
ATOM 1294 N N . ALA A 1 165 ? -7.182 -8.260 -1.812 1.00 95.19 165 ALA A N 1
ATOM 1295 C CA . ALA A 1 165 ? -5.939 -7.874 -2.466 1.00 95.19 165 ALA A CA 1
ATOM 1296 C C . ALA A 1 165 ? -6.082 -6.471 -3.067 1.00 95.19 165 ALA A C 1
ATOM 1298 O O . ALA A 1 165 ? -7.081 -6.173 -3.730 1.00 95.19 165 ALA A O 1
ATOM 1299 N N . PHE A 1 166 ? -5.086 -5.618 -2.849 1.00 96.06 166 PHE A N 1
ATOM 1300 C CA . PHE A 1 166 ? -5.080 -4.301 -3.459 1.00 96.06 166 PHE A CA 1
ATOM 1301 C C . PHE A 1 166 ? -4.733 -4.427 -4.933 1.00 96.06 166 PHE A C 1
ATOM 1303 O O . PHE A 1 166 ? -3.782 -5.108 -5.313 1.00 96.06 166 PHE A O 1
ATOM 1310 N N . ALA A 1 167 ? -5.532 -3.753 -5.744 1.00 96.31 167 ALA A N 1
ATOM 1311 C CA . ALA A 1 167 ? -5.317 -3.586 -7.163 1.00 96.31 167 ALA A CA 1
ATOM 1312 C C . ALA A 1 167 ? -5.541 -2.117 -7.516 1.00 96.31 167 ALA A C 1
ATOM 1314 O O . ALA A 1 167 ? -6.126 -1.347 -6.746 1.00 96.31 167 ALA A O 1
ATOM 1315 N N . GLY A 1 168 ? -5.069 -1.727 -8.688 1.00 94.75 168 GLY A N 1
ATOM 1316 C CA . GLY A 1 168 ? -5.192 -0.368 -9.152 1.00 94.75 168 GLY A CA 1
ATOM 1317 C C . GLY A 1 168 ? -4.958 -0.198 -10.636 1.00 94.75 168 GLY A C 1
ATOM 1318 O O . GLY A 1 168 ? -4.493 -1.099 -11.335 1.00 94.75 168 GLY A O 1
ATOM 1319 N N . ILE A 1 169 ? -5.293 0.997 -11.097 1.00 95.00 169 ILE A N 1
ATOM 1320 C CA . ILE A 1 169 ? -5.099 1.449 -12.470 1.00 95.00 169 ILE A CA 1
ATOM 1321 C C . ILE A 1 169 ? -4.358 2.777 -12.459 1.00 95.00 169 ILE A C 1
ATOM 1323 O O . ILE A 1 169 ? -4.426 3.520 -11.478 1.00 95.00 169 ILE A O 1
ATOM 1327 N N . LEU A 1 170 ? -3.668 3.071 -13.558 1.00 96.00 170 LEU A N 1
ATOM 1328 C CA . LEU A 1 170 ? -2.970 4.340 -13.756 1.00 96.00 170 LEU A CA 1
ATOM 1329 C C . LEU A 1 170 ? -2.070 4.702 -12.561 1.00 96.00 170 LEU A C 1
ATOM 1331 O O . LEU A 1 170 ? -2.290 5.693 -11.858 1.00 96.00 170 LEU A O 1
ATOM 1335 N N . LEU A 1 171 ? -1.069 3.866 -12.307 1.00 96.44 171 LEU A N 1
ATOM 1336 C CA . LEU A 1 171 ? -0.035 4.160 -11.329 1.00 96.44 171 LEU A CA 1
ATOM 1337 C C . LEU A 1 171 ? 1.102 4.879 -12.033 1.00 96.44 171 LEU A C 1
ATOM 1339 O O . LEU A 1 171 ? 1.602 4.416 -13.050 1.00 96.44 171 LEU A O 1
ATOM 1343 N N . ILE A 1 172 ? 1.505 6.012 -11.490 1.00 96.94 172 ILE A N 1
ATOM 1344 C CA . ILE A 1 172 ? 2.523 6.879 -12.050 1.00 96.94 172 ILE A CA 1
ATOM 1345 C C . ILE A 1 172 ? 3.723 6.849 -11.119 1.00 96.94 172 ILE A C 1
ATOM 1347 O O . ILE A 1 172 ? 3.582 7.103 -9.922 1.00 96.94 172 ILE A O 1
ATOM 1351 N N . THR A 1 173 ? 4.894 6.595 -11.688 1.00 96.56 173 THR A N 1
ATOM 1352 C CA . THR A 1 173 ? 6.178 6.786 -11.018 1.00 96.56 173 THR A CA 1
ATOM 1353 C C . THR A 1 173 ? 6.952 7.867 -11.753 1.00 96.56 173 THR A C 1
ATOM 1355 O O . THR A 1 173 ? 7.089 7.815 -12.972 1.00 96.56 173 THR A O 1
ATOM 1358 N N . PHE A 1 174 ? 7.478 8.846 -11.028 1.00 96.69 174 PHE A N 1
ATOM 1359 C CA . PHE A 1 174 ? 8.375 9.849 -11.598 1.00 96.69 174 PHE A CA 1
ATOM 1360 C C . PHE A 1 174 ? 9.580 10.057 -10.693 1.00 96.69 174 PHE A C 1
ATOM 1362 O O . PHE A 1 174 ? 9.441 10.081 -9.468 1.00 96.69 174 PHE A O 1
ATOM 1369 N N . GLY A 1 175 ? 10.755 10.228 -11.289 1.00 96.38 175 GLY A N 1
ATOM 1370 C CA . GLY A 1 175 ? 11.978 10.427 -10.533 1.00 96.38 175 GLY A CA 1
ATOM 1371 C C . GLY A 1 175 ? 13.201 10.725 -11.389 1.00 96.38 175 GLY A C 1
ATOM 1372 O O . GLY A 1 175 ? 13.100 11.002 -12.583 1.00 96.38 175 GLY A O 1
ATOM 1373 N N . PHE A 1 176 ? 14.367 10.657 -10.752 1.00 95.88 176 PHE A N 1
ATOM 1374 C CA . PHE A 1 176 ? 15.665 10.991 -11.329 1.00 95.88 176 PHE A CA 1
ATOM 1375 C C . PHE A 1 176 ? 16.689 9.888 -11.055 1.00 95.88 176 PHE A C 1
ATOM 1377 O O . PHE A 1 176 ? 16.686 9.254 -9.999 1.00 95.88 176 PHE A O 1
ATOM 1384 N N . GLY A 1 177 ? 17.563 9.662 -12.027 1.00 89.38 177 GLY A N 1
ATOM 1385 C CA . GLY A 1 177 ? 18.747 8.825 -11.943 1.00 89.38 177 GLY A CA 1
ATOM 1386 C C . GLY A 1 177 ? 19.996 9.629 -11.590 1.00 89.38 177 GLY A C 1
ATOM 1387 O O . GLY A 1 177 ? 20.125 10.789 -11.979 1.00 89.38 177 GLY A O 1
ATOM 1388 N N . PHE A 1 178 ? 20.908 8.972 -10.876 1.00 80.94 178 PHE A N 1
ATOM 1389 C CA . PHE A 1 178 ? 22.220 9.462 -10.451 1.00 80.94 178 PHE A CA 1
ATOM 1390 C C . PHE A 1 178 ? 23.281 8.386 -10.693 1.00 80.94 178 PHE A C 1
ATOM 1392 O O . PHE A 1 178 ? 22.948 7.176 -10.536 1.00 80.94 178 PHE A O 1
#

pLDDT: mean 94.17, std 4.81, range [74.12,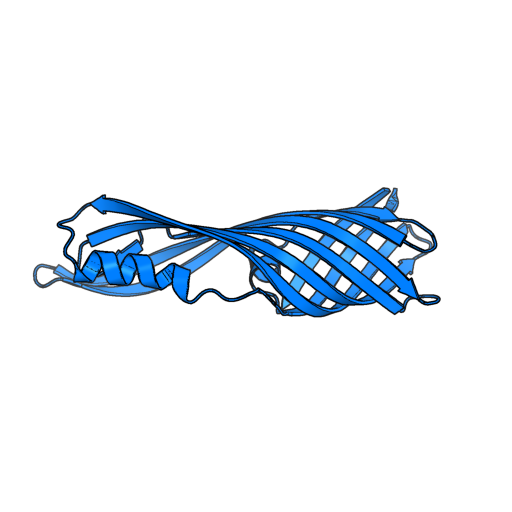 98.25]